Protein AF-A0A0K0DM75-F1 (afdb_monomer_lite)

Foldseek 3Di:
DPDPVVVVVVVVVVVVVVVVVDDDDDDDDDDDPPPPDDDPPCPPVPPPPDPPPDDDPPVVVVVVVVPPCDDPDDPCNPVPVVVVVVVVVVVVVVVVVVVVVVVVVVVVVVVVVVVVVVVVVVVVVVVVVVVVVVVVVVVVVVVVVVVVVVVVVVPD

Organism: Angiostrongylus cantonensis (NCBI:txid6313)

Sequence (156 aa):
LNGKRHRDSSERLKQQLVSSVKRTNNKAEIDVPSSNGPLPSDFFDEDIQTPWQKSKVEENALIRERKGIIDGVPQGFFDDKRRDGMVRETIENEAHMNEEYDRLMRELNEKHIEEEAKVFAAVQANADEQMERWMLLNAMEKLKESKLQEVCFLLP

Secondary structure (DSSP, 8-state):
---HHHHHHHHHHHHHHHHTTSS-------------PPPPGGGG-TT---GGG---SSHHHHHHHSTT--TTSPTTTT--HHHHHHHHHHHHHHHHHHHHHHHHHHHHHHHHHHHHHHHHHHHHHHHHHHHHHHHHHHHHHHHHHHHHHHHHHH--

pLDDT: mean 75.3, std 16.64, range [37.75, 97.31]

Structure (mmCIF, N/CA/C/O backbone):
data_AF-A0A0K0DM75-F1
#
_entry.id   AF-A0A0K0DM75-F1
#
loop_
_atom_site.group_PDB
_atom_site.id
_atom_site.type_symbol
_atom_site.label_atom_id
_atom_site.label_alt_id
_atom_site.label_comp_id
_atom_site.label_asym_id
_atom_site.label_entity_id
_atom_site.label_seq_id
_atom_site.pdbx_PDB_ins_code
_atom_site.Cartn_x
_atom_site.Cartn_y
_atom_site.Cartn_z
_atom_site.occupancy
_atom_site.B_iso_or_equiv
_atom_site.auth_seq_id
_atom_site.auth_comp_id
_atom_site.auth_asym_id
_atom_site.auth_atom_id
_atom_site.pdbx_PDB_model_num
ATOM 1 N N . LEU A 1 1 ? 4.874 -4.769 29.890 1.00 58.28 1 LEU A N 1
ATOM 2 C CA . LEU A 1 1 ? 4.419 -6.100 30.370 1.00 58.28 1 LEU A CA 1
ATOM 3 C C . LEU A 1 1 ? 5.604 -7.045 30.675 1.00 58.28 1 LEU A C 1
ATOM 5 O O . LEU A 1 1 ? 5.618 -8.180 30.228 1.00 58.28 1 LEU A O 1
ATOM 9 N N . ASN A 1 2 ? 6.586 -6.617 31.485 1.00 55.34 2 ASN A N 1
ATOM 10 C CA . ASN A 1 2 ? 7.778 -7.422 31.845 1.00 55.34 2 ASN A CA 1
ATOM 11 C C . ASN A 1 2 ? 7.752 -7.874 33.316 1.00 55.34 2 ASN A C 1
ATOM 13 O O . ASN A 1 2 ? 8.742 -7.798 34.039 1.00 55.34 2 ASN A O 1
ATOM 17 N N . GLY A 1 3 ? 6.586 -8.312 33.789 1.00 71.69 3 GLY A N 1
ATOM 18 C CA . GLY A 1 3 ? 6.440 -8.833 35.146 1.00 71.69 3 GLY A CA 1
ATOM 19 C C . GLY A 1 3 ? 6.837 -10.305 35.214 1.00 71.69 3 GLY A C 1
ATOM 20 O O . GLY A 1 3 ? 6.369 -11.102 34.404 1.00 71.69 3 GLY A O 1
ATOM 21 N N . LYS A 1 4 ? 7.628 -10.692 36.222 1.00 80.25 4 LYS A N 1
ATOM 22 C CA . LYS A 1 4 ? 8.021 -12.093 36.475 1.00 80.25 4 LYS A CA 1
ATOM 23 C C . LYS A 1 4 ? 6.817 -13.053 36.476 1.00 80.25 4 LYS A C 1
ATOM 25 O O . LYS A 1 4 ? 6.846 -14.071 35.800 1.00 80.25 4 LYS A O 1
ATOM 30 N N . ARG A 1 5 ? 5.693 -12.626 37.071 1.00 83.56 5 ARG A N 1
ATOM 31 C CA . ARG A 1 5 ? 4.411 -13.363 37.066 1.00 83.56 5 ARG A CA 1
ATOM 32 C C . ARG A 1 5 ? 3.854 -13.646 35.663 1.00 83.56 5 ARG A C 1
ATOM 34 O O . ARG A 1 5 ? 3.288 -14.707 35.435 1.00 83.56 5 ARG A O 1
ATOM 41 N N . HIS A 1 6 ? 3.997 -12.703 34.731 1.00 83.31 6 HIS A N 1
ATOM 42 C CA . HIS A 1 6 ? 3.499 -12.853 33.359 1.00 83.31 6 HIS A CA 1
ATOM 43 C C . HIS A 1 6 ? 4.342 -13.863 32.569 1.00 83.31 6 HIS A C 1
ATOM 45 O O . HIS A 1 6 ? 3.804 -14.673 31.811 1.00 83.31 6 HIS A O 1
ATOM 51 N N . ARG A 1 7 ? 5.663 -13.850 32.794 1.00 86.62 7 ARG A N 1
ATOM 52 C CA . ARG A 1 7 ? 6.598 -14.818 32.212 1.00 86.62 7 ARG A CA 1
ATOM 53 C C . ARG A 1 7 ? 6.288 -16.238 32.690 1.00 86.62 7 ARG A C 1
ATOM 55 O O . ARG A 1 7 ? 6.086 -17.119 31.860 1.00 86.62 7 ARG A O 1
ATOM 62 N N . ASP A 1 8 ? 6.123 -16.409 34.000 1.00 85.38 8 ASP A N 1
ATOM 63 C CA . ASP A 1 8 ? 5.831 -17.710 34.614 1.00 85.38 8 ASP A CA 1
ATOM 64 C C . ASP A 1 8 ? 4.464 -18.268 34.162 1.00 85.38 8 ASP A C 1
ATOM 66 O O . ASP A 1 8 ? 4.324 -19.466 33.908 1.00 85.38 8 ASP A O 1
ATOM 70 N N . SER A 1 9 ? 3.451 -17.404 34.006 1.00 87.19 9 SER A N 1
ATOM 71 C CA . SER A 1 9 ? 2.127 -17.791 33.489 1.00 87.19 9 SER A CA 1
ATOM 72 C C . SER A 1 9 ? 2.193 -18.269 32.032 1.00 87.19 9 SER A C 1
ATOM 74 O O . SER A 1 9 ? 1.638 -19.311 31.678 1.00 87.19 9 SER A O 1
ATOM 76 N N . SER A 1 10 ? 2.944 -17.547 31.194 1.00 84.31 10 SER A N 1
ATOM 77 C CA . SER A 1 10 ? 3.117 -17.886 29.777 1.00 84.31 10 SER A CA 1
ATOM 78 C C . SER A 1 10 ? 3.872 -19.204 29.583 1.00 84.31 10 SER A C 1
ATOM 80 O O . SER A 1 10 ? 3.550 -19.980 28.684 1.00 84.31 10 SER A O 1
ATOM 82 N N . GLU A 1 11 ? 4.866 -19.489 30.426 1.00 87.12 11 GLU A N 1
ATOM 83 C CA . GLU A 1 11 ? 5.614 -20.751 30.381 1.00 87.12 11 GLU A CA 1
ATOM 84 C C . GLU A 1 11 ? 4.770 -21.946 30.845 1.00 87.12 11 GLU A C 1
ATOM 86 O O . GLU A 1 11 ? 4.804 -22.998 30.203 1.00 87.12 11 GLU A O 1
ATOM 91 N N . ARG A 1 12 ? 3.940 -21.780 31.885 1.00 86.88 12 ARG A N 1
ATOM 92 C CA . ARG A 1 12 ? 2.992 -22.820 32.327 1.00 86.88 12 ARG A CA 1
ATOM 93 C C . ARG A 1 12 ? 1.974 -23.181 31.248 1.00 86.88 12 ARG A C 1
ATOM 95 O O . ARG A 1 12 ? 1.715 -24.364 31.035 1.00 86.88 12 ARG A O 1
ATOM 102 N N . LEU A 1 13 ? 1.441 -22.184 30.541 1.00 84.25 13 LEU A N 1
ATOM 103 C CA . LEU A 1 13 ? 0.489 -22.412 29.452 1.00 84.25 13 LEU A CA 1
ATOM 104 C C . LEU A 1 13 ? 1.130 -23.206 28.305 1.00 84.25 13 LEU A C 1
ATOM 106 O O . LEU A 1 13 ? 0.556 -24.179 27.816 1.00 84.25 13 LEU A O 1
ATOM 110 N N . LYS A 1 14 ? 2.365 -22.855 27.925 1.00 86.44 14 LYS A N 1
ATOM 111 C CA . LYS A 1 14 ? 3.126 -23.603 26.913 1.00 86.44 14 LYS A CA 1
ATOM 112 C C . LYS A 1 14 ? 3.366 -25.054 27.338 1.00 86.44 14 LYS A C 1
ATOM 114 O O . LYS A 1 14 ? 3.200 -25.959 26.526 1.00 86.44 14 LYS A O 1
ATOM 119 N N . GLN A 1 15 ? 3.696 -25.298 28.607 1.00 83.69 15 GLN A N 1
ATOM 120 C CA . GLN A 1 15 ? 3.890 -26.657 29.121 1.00 83.69 15 GLN A CA 1
ATOM 121 C C . GLN A 1 15 ? 2.591 -27.483 29.127 1.00 83.69 15 GLN A C 1
ATOM 123 O O . GLN A 1 15 ? 2.633 -28.672 28.803 1.00 83.69 15 GLN A O 1
ATOM 128 N N . GLN A 1 16 ? 1.433 -26.882 29.426 1.00 78.38 16 GLN A N 1
ATOM 129 C CA . GLN A 1 16 ? 0.130 -27.564 29.346 1.00 78.38 16 GLN A CA 1
ATOM 130 C C . GLN A 1 16 ? -0.245 -27.966 27.915 1.00 78.38 16 GLN A C 1
ATOM 132 O O . GLN A 1 16 ? -0.748 -29.069 27.693 1.00 78.38 16 GLN A O 1
ATOM 137 N N . LEU A 1 17 ? 0.042 -27.109 26.935 1.00 73.38 17 LEU A N 1
ATOM 138 C CA . LEU A 1 17 ? -0.235 -27.401 25.528 1.00 73.38 17 LEU A CA 1
ATOM 139 C C . LEU A 1 17 ? 0.666 -28.520 24.993 1.00 73.38 17 LEU A C 1
ATOM 141 O O . LEU A 1 17 ? 0.189 -29.424 24.313 1.00 73.38 17 LEU A O 1
ATOM 145 N N . VAL A 1 18 ? 1.948 -28.523 25.369 1.00 68.12 18 VAL A N 1
ATOM 146 C CA . VAL A 1 18 ? 2.895 -29.580 24.972 1.00 68.12 18 VAL A CA 1
ATOM 147 C C . VAL A 1 18 ? 2.571 -30.922 25.646 1.00 68.12 18 VAL A C 1
ATOM 149 O O . VAL A 1 18 ? 2.748 -31.977 25.038 1.00 68.12 18 VAL A O 1
ATOM 152 N N . SER A 1 19 ? 2.051 -30.909 26.877 1.00 60.38 19 SER A N 1
ATOM 153 C CA . SER A 1 19 ? 1.680 -32.133 27.608 1.00 60.38 19 SER A CA 1
ATOM 154 C C . SER A 1 19 ? 0.299 -32.699 27.244 1.00 60.38 19 SER A C 1
ATOM 156 O O . SER A 1 19 ? 0.067 -33.888 27.465 1.00 60.38 19 SER A O 1
ATOM 158 N N . SER A 1 20 ? -0.586 -31.910 26.622 1.00 56.91 20 SER A N 1
ATOM 159 C CA . SER A 1 20 ? -1.925 -32.363 26.195 1.00 56.91 20 SER A CA 1
ATOM 160 C C . SER A 1 20 ? -1.934 -33.134 24.866 1.00 56.91 20 SER A C 1
ATOM 162 O O . SER A 1 20 ? -2.925 -33.779 24.541 1.00 56.91 20 SER A O 1
ATOM 164 N N . VAL A 1 21 ? -0.828 -33.145 24.110 1.00 55.22 21 VAL A N 1
ATOM 165 C CA . VAL A 1 21 ? -0.740 -33.839 22.804 1.00 55.22 21 VAL A CA 1
ATOM 166 C C . VAL A 1 21 ? -0.476 -35.351 22.938 1.00 55.22 21 VAL A C 1
ATOM 168 O O . VAL A 1 21 ? -0.569 -36.097 21.966 1.00 55.22 21 VAL A O 1
ATOM 171 N N . LYS A 1 22 ? -0.203 -35.863 24.145 1.00 52.25 22 LYS A N 1
ATOM 172 C CA . LYS A 1 22 ? -0.022 -37.305 24.382 1.00 52.25 22 LYS A CA 1
ATOM 173 C C . LYS A 1 22 ? -0.856 -37.791 25.561 1.00 52.25 22 LYS A C 1
ATOM 175 O O . LYS A 1 22 ? -0.326 -37.951 26.657 1.00 52.25 22 LYS A O 1
ATOM 180 N N . ARG A 1 23 ? -2.140 -38.081 25.318 1.00 42.41 23 ARG A N 1
ATOM 181 C CA . ARG A 1 23 ? -2.863 -39.205 25.946 1.00 42.41 23 ARG A CA 1
ATOM 182 C C . ARG A 1 23 ? -4.215 -39.490 25.264 1.00 42.41 23 ARG A C 1
ATOM 184 O O . ARG A 1 23 ? -5.179 -38.757 25.417 1.00 42.41 23 ARG A O 1
ATOM 191 N N . THR A 1 24 ? -4.209 -40.619 24.550 1.00 37.75 24 THR A N 1
ATOM 192 C CA . THR A 1 24 ? -5.240 -41.675 24.523 1.00 37.75 24 THR A CA 1
ATOM 193 C C . THR A 1 24 ? -6.607 -41.382 23.908 1.00 37.75 24 THR A C 1
ATOM 195 O O . THR A 1 24 ? -7.577 -41.065 24.584 1.00 37.75 24 THR A O 1
ATOM 198 N N . ASN A 1 25 ? -6.676 -41.713 22.619 1.00 46.72 25 ASN A N 1
ATOM 199 C CA . ASN A 1 25 ? -7.740 -42.516 22.023 1.00 46.72 25 ASN A CA 1
ATOM 200 C C . ASN A 1 25 ? -8.051 -43.723 22.945 1.00 46.72 25 ASN A C 1
ATOM 202 O O . ASN A 1 25 ? -7.165 -44.560 23.107 1.00 46.72 25 ASN A O 1
ATOM 206 N N . ASN A 1 26 ? -9.209 -43.747 23.625 1.00 40.12 26 ASN A N 1
ATOM 207 C CA . ASN A 1 26 ? -9.966 -44.939 24.060 1.00 40.12 26 ASN A CA 1
ATOM 208 C C . ASN A 1 26 ? -11.228 -44.553 24.869 1.00 40.12 26 ASN A C 1
ATOM 210 O O . ASN A 1 26 ? -11.156 -43.941 25.928 1.00 40.12 26 ASN A O 1
ATOM 214 N N . LYS A 1 27 ? -12.368 -44.972 24.311 1.00 48.19 27 LYS A N 1
ATOM 215 C CA . LYS A 1 27 ? -13.735 -45.150 24.833 1.00 48.19 27 LYS A CA 1
ATOM 216 C C . LYS A 1 27 ? -13.905 -45.127 26.372 1.00 48.19 27 LYS A C 1
ATOM 218 O O . LYS A 1 27 ? -13.487 -46.063 27.047 1.00 48.19 27 LYS A O 1
ATOM 223 N N . ALA A 1 28 ? -14.628 -44.130 26.885 1.00 40.19 28 ALA A N 1
ATOM 224 C CA . ALA A 1 28 ? -15.379 -44.190 28.143 1.00 40.19 28 ALA A CA 1
ATOM 225 C C . ALA A 1 28 ? -16.603 -43.262 28.042 1.00 40.19 28 ALA A C 1
ATOM 227 O O . ALA A 1 28 ? -16.501 -42.149 27.529 1.00 40.19 28 ALA A O 1
ATOM 228 N N . GLU A 1 29 ? -17.751 -43.790 28.454 1.00 48.53 29 GLU A N 1
ATOM 229 C CA . GLU A 1 29 ? -19.094 -43.220 28.369 1.00 48.53 29 GLU A CA 1
ATOM 230 C C . GLU A 1 29 ? -19.199 -41.829 29.010 1.00 48.53 29 GLU A C 1
ATOM 232 O O . GLU A 1 29 ? -18.770 -41.611 30.142 1.00 48.53 29 GLU A O 1
ATOM 237 N N . ILE A 1 30 ? -19.824 -40.902 28.284 1.00 45.22 30 ILE A N 1
ATOM 238 C CA . ILE A 1 30 ? -20.454 -39.712 28.851 1.00 45.22 30 ILE A CA 1
ATOM 239 C C . ILE A 1 30 ? -21.933 -39.857 28.509 1.00 45.22 30 ILE A C 1
ATOM 241 O O . ILE A 1 30 ? -22.309 -39.767 27.340 1.00 45.22 30 ILE A O 1
ATOM 245 N N . ASP A 1 31 ? -22.740 -40.137 29.529 1.00 44.94 31 ASP A N 1
ATOM 246 C CA . ASP A 1 31 ? -24.196 -40.065 29.472 1.00 44.94 31 ASP A CA 1
ATOM 247 C C . ASP A 1 31 ? -24.600 -38.645 29.057 1.00 44.94 31 ASP A C 1
ATOM 249 O O . ASP A 1 31 ? -24.492 -37.685 29.824 1.00 44.94 31 ASP A O 1
ATOM 253 N N . VAL A 1 32 ? -25.042 -38.507 27.811 1.00 46.25 32 VAL A N 1
ATOM 254 C CA . VAL A 1 32 ? -25.736 -37.317 27.322 1.00 46.25 32 VAL A CA 1
ATOM 255 C C . VAL A 1 32 ? -27.223 -37.651 27.400 1.00 46.25 32 VAL A C 1
ATOM 257 O O . VAL A 1 32 ? -27.638 -38.600 26.729 1.00 46.25 32 VAL A O 1
ATOM 260 N N . PRO A 1 33 ? -28.063 -36.917 28.154 1.00 45.94 33 PRO A N 1
ATOM 261 C CA . PRO A 1 33 ? -29.499 -37.070 28.006 1.00 45.94 33 PRO A CA 1
ATOM 262 C C . PRO A 1 33 ? -29.863 -36.541 26.617 1.00 45.94 33 PRO A C 1
ATOM 264 O O . PRO A 1 33 ? -30.009 -35.340 26.393 1.00 45.94 33 PRO A O 1
ATOM 267 N N . SER A 1 34 ? -29.945 -37.452 25.650 1.00 50.31 34 SER A N 1
ATOM 268 C CA . SER A 1 34 ? -30.467 -37.183 24.318 1.00 50.31 34 SER A CA 1
ATOM 269 C C . SER A 1 34 ? -31.962 -36.906 24.453 1.00 50.31 34 SER A C 1
ATOM 271 O O . SER A 1 34 ? -32.796 -37.806 24.407 1.00 50.31 34 SER A O 1
ATOM 273 N N . SER A 1 35 ? -32.305 -35.636 24.662 1.00 56.84 35 SER A N 1
ATOM 274 C CA . SER A 1 35 ? -33.673 -35.131 24.562 1.00 56.84 35 SER A CA 1
ATOM 275 C C . SER A 1 35 ? -34.079 -35.041 23.085 1.00 56.84 35 SER A C 1
ATOM 277 O O . SER A 1 35 ? -34.300 -33.957 22.556 1.00 56.84 35 SER A O 1
ATOM 279 N N . ASN A 1 36 ? -34.177 -36.187 22.411 1.00 51.06 36 ASN A N 1
ATOM 280 C CA . ASN A 1 36 ? -34.778 -36.310 21.079 1.00 51.06 36 ASN A CA 1
ATOM 281 C C . ASN A 1 36 ? -36.286 -36.612 21.194 1.00 51.06 36 ASN A C 1
ATOM 283 O O . ASN A 1 36 ? -36.800 -37.537 20.568 1.00 51.06 36 ASN A O 1
ATOM 287 N N . GLY A 1 37 ? -36.991 -35.858 22.041 1.00 65.50 37 GLY A N 1
ATOM 288 C CA . GLY A 1 37 ? -38.453 -35.863 22.086 1.00 65.50 37 GLY A CA 1
ATOM 289 C C . GLY A 1 37 ? -39.029 -34.908 21.031 1.00 65.50 37 GLY A C 1
ATOM 290 O O . GLY A 1 37 ? -38.393 -33.891 20.748 1.00 65.50 37 GLY A O 1
ATOM 291 N N . PRO A 1 38 ? -40.207 -35.190 20.442 1.00 67.94 38 PRO A N 1
ATOM 292 C CA . PRO A 1 38 ? -40.857 -34.260 19.523 1.00 67.94 38 PRO A CA 1
ATOM 293 C C . PRO A 1 38 ? -41.155 -32.943 20.250 1.00 67.94 38 PRO A C 1
ATOM 295 O O . PRO A 1 38 ? -41.633 -32.962 21.386 1.00 67.94 38 PRO A O 1
ATOM 298 N N . LEU A 1 39 ? -40.877 -31.808 19.602 1.00 68.38 39 LEU A N 1
ATOM 299 C CA . LEU A 1 39 ? -41.274 -30.497 20.117 1.00 68.38 39 LEU A CA 1
ATOM 300 C C . LEU A 1 39 ? -42.812 -30.437 20.246 1.00 68.38 39 LEU A C 1
ATOM 302 O O . LEU A 1 39 ? -43.505 -31.053 19.429 1.00 68.38 39 LEU A O 1
ATOM 306 N N . PRO A 1 40 ? -43.357 -29.723 21.248 1.00 74.25 40 PRO A N 1
ATOM 307 C CA . PRO A 1 40 ? -44.798 -29.516 21.373 1.00 74.25 40 PRO A CA 1
ATOM 308 C C . PRO A 1 40 ? -45.365 -28.934 20.073 1.00 74.25 40 PRO A C 1
ATOM 310 O O . PRO A 1 40 ? -44.725 -28.083 19.456 1.00 74.25 40 PRO A O 1
ATOM 313 N N . SER A 1 41 ? -46.561 -29.361 19.661 1.00 70.44 41 SER A N 1
ATOM 314 C CA . SER A 1 41 ? -47.203 -28.884 18.422 1.00 70.44 41 SER A CA 1
ATOM 315 C C . SER A 1 41 ? -47.435 -27.367 18.390 1.00 70.44 41 SER A C 1
ATOM 317 O O . SER A 1 41 ? -47.526 -26.801 17.313 1.00 70.44 41 SER A O 1
ATOM 319 N N . ASP A 1 42 ? -47.464 -26.743 19.567 1.00 66.12 42 ASP A N 1
ATOM 320 C CA . ASP A 1 42 ? -47.703 -25.316 19.836 1.00 66.12 42 ASP A CA 1
ATOM 321 C C . ASP A 1 42 ? -46.407 -24.467 19.755 1.00 66.12 42 ASP A C 1
ATOM 323 O O . ASP A 1 42 ? -46.379 -23.272 20.017 1.00 66.12 42 ASP A O 1
ATOM 327 N N . PHE A 1 43 ? -45.263 -25.074 19.414 1.00 69.38 43 PHE A N 1
ATOM 328 C CA . PHE A 1 43 ? -43.978 -24.358 19.356 1.00 69.38 43 PHE A CA 1
ATOM 329 C C . PHE A 1 43 ? -43.891 -23.350 18.194 1.00 69.38 43 PHE A C 1
ATOM 331 O O . PHE A 1 43 ? -43.093 -22.414 18.249 1.00 69.38 43 PHE A O 1
ATOM 338 N N . PHE A 1 44 ? -44.694 -23.545 17.146 1.00 69.12 44 PHE A N 1
ATOM 339 C CA . PHE A 1 44 ? -44.773 -22.655 15.984 1.00 69.12 44 PHE A CA 1
ATOM 340 C C . PHE A 1 44 ? -46.115 -21.920 15.888 1.00 69.12 44 PHE A C 1
ATOM 342 O O . PHE A 1 44 ? -46.358 -21.269 14.872 1.00 69.12 44 PHE A O 1
ATOM 349 N N . ASP A 1 45 ? -46.972 -22.011 16.909 1.00 62.22 45 ASP A N 1
ATOM 350 C CA . ASP A 1 45 ? -48.242 -21.295 16.894 1.00 62.22 45 ASP A CA 1
ATOM 351 C C . ASP A 1 45 ? -47.966 -19.786 17.021 1.00 62.22 45 ASP A C 1
ATOM 353 O O . ASP A 1 45 ? -47.349 -19.281 17.964 1.00 62.22 45 ASP A O 1
ATOM 357 N N . GLU A 1 46 ? -48.389 -19.066 15.983 1.00 57.22 46 GLU A N 1
ATOM 358 C CA . GLU A 1 46 ? -48.083 -17.666 15.664 1.00 57.22 46 GLU A CA 1
ATOM 359 C C . GLU A 1 46 ? -48.760 -16.649 16.613 1.00 57.22 46 GLU A C 1
ATOM 361 O O . GLU A 1 46 ? -48.688 -15.441 16.401 1.00 57.22 46 GLU A O 1
ATOM 366 N N . ASP A 1 47 ? -49.367 -17.122 17.707 1.00 56.41 47 ASP A N 1
ATOM 367 C CA . ASP A 1 47 ? -50.074 -16.303 18.700 1.00 56.41 47 ASP A CA 1
ATOM 368 C C . ASP A 1 47 ? -49.234 -15.978 19.951 1.00 56.41 47 ASP A C 1
ATOM 370 O O . ASP A 1 47 ? -49.699 -15.271 20.854 1.00 56.41 47 ASP A O 1
ATOM 374 N N . ILE A 1 48 ? -47.966 -16.409 20.019 1.00 58.09 48 ILE A N 1
ATOM 375 C CA . ILE A 1 48 ? -47.041 -15.983 21.084 1.00 58.09 48 ILE A CA 1
ATOM 376 C C . ILE A 1 48 ? -46.544 -14.566 20.775 1.00 58.09 48 ILE A C 1
ATOM 378 O O . ILE A 1 48 ? -45.413 -14.329 20.345 1.00 58.09 48 ILE A O 1
ATOM 382 N N . GLN A 1 49 ? -47.422 -13.593 21.019 1.00 57.91 49 GLN A N 1
ATOM 383 C CA . GLN A 1 49 ? -47.100 -12.176 21.016 1.00 57.91 49 GLN A CA 1
ATOM 384 C C . GLN A 1 49 ? -45.951 -11.936 21.999 1.00 57.91 49 GLN A C 1
ATOM 386 O O . GLN A 1 49 ? -46.113 -11.982 23.223 1.00 57.91 49 GLN A O 1
ATOM 391 N N . THR A 1 50 ? -44.759 -11.703 21.457 1.00 52.38 50 THR A N 1
ATOM 392 C CA . THR A 1 50 ? -43.583 -11.502 22.293 1.00 52.38 50 THR A CA 1
ATOM 393 C C . THR A 1 50 ? -43.757 -10.250 23.169 1.00 52.38 50 THR A C 1
ATOM 395 O O . THR A 1 50 ? -44.244 -9.221 22.687 1.00 52.38 50 THR A O 1
ATOM 398 N N . PRO A 1 51 ? -43.372 -10.286 24.462 1.00 55.06 51 PRO A N 1
ATOM 399 C CA . PRO A 1 51 ? -43.672 -9.215 25.422 1.00 55.06 51 PRO A CA 1
ATOM 400 C C . PRO A 1 51 ? -43.199 -7.808 25.020 1.00 55.06 51 PRO A C 1
ATOM 402 O O . PRO A 1 51 ? -43.717 -6.814 25.530 1.00 55.06 51 PRO A O 1
ATOM 405 N N . TRP A 1 52 ? -42.228 -7.708 24.110 1.00 58.28 52 TRP A N 1
ATOM 406 C CA . TRP A 1 52 ? -41.646 -6.458 23.618 1.00 58.28 52 TRP A CA 1
ATOM 407 C C . TRP A 1 52 ? -42.403 -5.816 22.443 1.00 58.28 52 TRP A C 1
ATOM 409 O O . TRP A 1 52 ? -42.086 -4.689 22.073 1.00 58.28 52 TRP A O 1
ATOM 419 N N . GLN A 1 53 ? -43.420 -6.471 21.873 1.00 56.12 53 GLN A N 1
ATOM 420 C CA . GLN A 1 53 ? -44.184 -5.944 20.728 1.00 56.12 53 GLN A CA 1
ATOM 421 C C . GLN A 1 53 ? -45.364 -5.029 21.113 1.00 56.12 53 GLN A C 1
ATOM 423 O O . GLN A 1 53 ? -46.141 -4.622 20.247 1.00 56.12 53 GLN A O 1
ATOM 428 N N . LYS A 1 54 ? -45.524 -4.653 22.391 1.00 54.59 54 LYS A N 1
ATOM 429 C CA . LYS A 1 54 ? -46.569 -3.696 22.794 1.00 54.59 54 LYS A CA 1
ATOM 430 C C . LYS A 1 54 ? -46.193 -2.277 22.353 1.00 54.59 54 LYS A C 1
ATOM 432 O O . LYS A 1 54 ? -45.277 -1.671 22.901 1.00 54.59 54 LYS A O 1
ATOM 437 N N . SER A 1 55 ? -46.947 -1.756 21.383 1.00 55.62 55 SER A N 1
ATOM 438 C CA . SER A 1 55 ? -47.005 -0.341 20.992 1.00 55.62 55 SER A CA 1
ATOM 439 C C . SER A 1 55 ? -46.975 0.582 22.218 1.00 55.62 55 SER A C 1
ATOM 441 O O . SER A 1 55 ? -47.935 0.622 22.986 1.00 55.62 55 SER A O 1
ATOM 443 N N . LYS A 1 56 ? -45.866 1.305 22.422 1.00 53.84 56 LYS A N 1
ATOM 444 C CA . LYS A 1 56 ? -45.724 2.349 23.451 1.00 53.84 56 LYS A CA 1
ATOM 445 C C . LYS A 1 56 ? -44.816 3.472 22.955 1.00 53.84 56 LYS A C 1
ATOM 447 O O . LYS A 1 56 ? -43.672 3.619 23.382 1.00 53.84 56 LYS A O 1
ATOM 452 N N . VAL A 1 57 ? -45.333 4.281 22.038 1.00 54.84 57 VAL A N 1
ATOM 453 C CA . VAL A 1 57 ? -44.688 5.553 21.671 1.00 54.84 57 VAL A CA 1
ATOM 454 C C . VAL A 1 57 ? -45.007 6.640 22.712 1.00 54.84 57 VAL A C 1
ATOM 456 O O . VAL A 1 57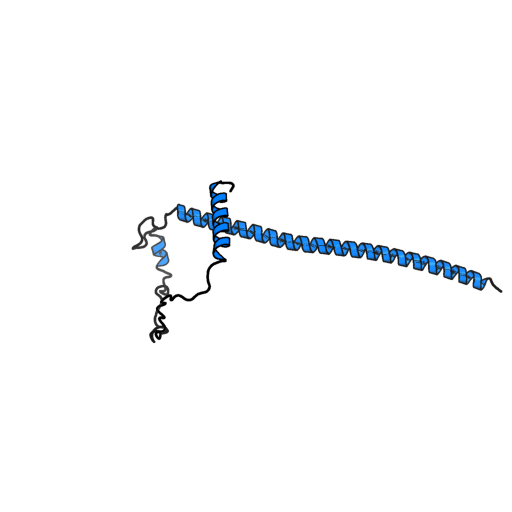 ? -44.154 7.474 22.995 1.00 54.84 57 VAL A O 1
ATOM 459 N N . GLU A 1 58 ? -46.163 6.576 23.384 1.00 52.28 58 GLU A N 1
ATOM 460 C CA . GLU A 1 58 ? -46.579 7.596 24.366 1.00 52.28 58 GLU A CA 1
ATOM 461 C C . GLU A 1 58 ? -46.048 7.359 25.794 1.00 52.28 58 GLU A C 1
ATOM 463 O O . GLU A 1 58 ? -45.716 8.309 26.501 1.00 52.28 58 GLU A O 1
ATOM 468 N N . GLU A 1 59 ? -45.866 6.109 26.229 1.00 53.88 59 GLU A N 1
ATOM 469 C CA . GLU A 1 59 ? -45.422 5.826 27.608 1.00 53.88 59 GLU A CA 1
ATOM 470 C C . GLU A 1 59 ? -43.925 6.084 27.839 1.00 53.88 59 GLU A C 1
ATOM 472 O O . GLU A 1 59 ? -43.497 6.417 28.943 1.00 53.88 59 GLU A O 1
ATOM 477 N N . ASN A 1 60 ? -43.118 6.008 26.778 1.00 52.66 60 ASN A N 1
ATOM 478 C CA . ASN A 1 60 ? -41.678 6.259 26.841 1.00 52.66 60 ASN A CA 1
ATOM 479 C C . ASN A 1 60 ? -41.319 7.733 27.116 1.00 52.66 60 ASN A C 1
ATOM 481 O O . ASN A 1 60 ? -40.178 8.026 27.486 1.00 52.66 60 ASN A O 1
ATOM 485 N N . ALA A 1 61 ? -42.264 8.664 26.948 1.00 52.62 61 ALA A N 1
ATOM 486 C CA . ALA A 1 61 ? -42.078 10.067 27.315 1.00 52.62 61 ALA A CA 1
ATOM 487 C C . ALA A 1 61 ? -42.223 10.278 28.834 1.00 52.62 61 ALA A C 1
ATOM 489 O O . ALA A 1 61 ? -41.399 10.961 29.438 1.00 52.62 61 ALA A O 1
ATOM 490 N N . LEU A 1 62 ? -43.197 9.616 29.469 1.00 51.31 62 LEU A N 1
ATOM 491 C CA . LEU A 1 62 ? -43.486 9.761 30.902 1.00 51.31 62 LEU A CA 1
ATOM 492 C C . LEU A 1 62 ? -42.449 9.060 31.801 1.00 51.31 62 LEU A C 1
ATOM 494 O O . LEU A 1 62 ? -42.173 9.503 32.915 1.00 51.31 62 LEU A O 1
ATOM 498 N N . ILE A 1 63 ? -41.830 7.982 31.308 1.00 54.03 63 ILE A N 1
ATOM 499 C CA . ILE A 1 63 ? -40.768 7.244 32.018 1.00 54.03 63 ILE A CA 1
ATOM 500 C C . ILE A 1 63 ? -39.468 8.064 32.086 1.00 54.03 63 ILE A C 1
ATOM 502 O O . ILE A 1 63 ? -38.702 7.946 33.040 1.00 54.03 63 ILE A O 1
ATOM 506 N N . ARG A 1 64 ? -39.229 8.947 31.108 1.00 55.00 64 ARG A N 1
ATOM 507 C CA . ARG A 1 64 ? -38.003 9.753 31.021 1.00 55.00 64 ARG A CA 1
ATOM 508 C C . ARG A 1 64 ? -37.922 10.840 32.106 1.00 55.00 64 ARG A C 1
ATOM 510 O O . ARG A 1 64 ? -36.820 11.229 32.487 1.00 55.00 64 ARG A O 1
ATOM 517 N N . GLU A 1 65 ? -39.063 11.293 32.635 1.00 56.75 65 GLU A N 1
ATOM 518 C CA . GLU A 1 65 ? -39.128 12.294 33.713 1.00 56.75 65 GLU A CA 1
ATOM 519 C C . GLU A 1 65 ? -38.917 11.697 35.118 1.00 56.75 65 GLU A C 1
ATOM 521 O O . GLU A 1 65 ? -38.418 12.381 36.015 1.00 56.75 65 GLU A O 1
ATOM 526 N N . ARG A 1 66 ? -39.194 10.399 35.320 1.00 59.38 66 ARG A N 1
ATOM 527 C CA . ARG A 1 66 ? -38.841 9.677 36.556 1.00 59.38 66 ARG A CA 1
ATOM 528 C C . ARG A 1 66 ? -37.418 9.139 36.451 1.00 59.38 66 ARG A C 1
ATOM 530 O O . ARG A 1 66 ? -37.198 7.985 36.099 1.00 59.38 66 ARG A O 1
ATOM 537 N N . LYS A 1 67 ? -36.437 9.988 36.760 1.00 62.19 67 LYS A N 1
ATOM 538 C CA . LYS A 1 67 ? -35.008 9.634 36.787 1.00 62.19 67 LYS A CA 1
ATOM 539 C C . LYS A 1 67 ? -34.759 8.290 37.500 1.00 62.19 67 LYS A C 1
ATOM 541 O O . LYS A 1 67 ? -34.806 8.220 38.723 1.00 62.19 67 LYS A O 1
ATOM 546 N N . GLY A 1 68 ? -34.459 7.246 36.726 1.00 61.12 68 GLY A N 1
ATOM 547 C CA . GLY A 1 68 ? -33.775 6.029 37.182 1.00 61.12 68 GLY A CA 1
ATOM 548 C C . GLY A 1 68 ? -34.577 5.022 38.011 1.00 61.12 68 GLY A C 1
ATOM 549 O O . GLY A 1 68 ? -33.984 4.059 38.486 1.00 61.12 68 GLY A O 1
ATOM 550 N N . ILE A 1 69 ? -35.888 5.201 38.192 1.00 62.53 69 ILE A N 1
ATOM 551 C CA . ILE A 1 69 ? -36.714 4.278 38.988 1.00 62.53 69 ILE A CA 1
ATOM 552 C C . ILE A 1 69 ? -37.511 3.397 38.026 1.00 62.53 69 ILE A C 1
ATOM 554 O O . ILE A 1 69 ? -38.646 3.698 37.660 1.00 62.53 69 ILE A O 1
ATOM 558 N N . ILE A 1 70 ? -36.862 2.328 37.565 1.00 71.06 70 ILE A N 1
ATOM 559 C CA . ILE A 1 70 ? -37.541 1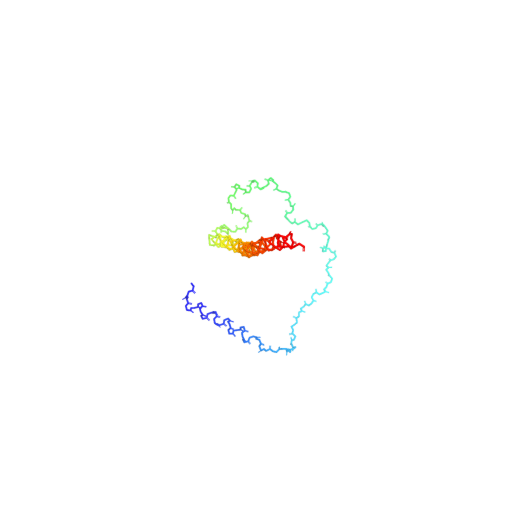.198 36.929 1.00 71.06 70 ILE A CA 1
ATOM 560 C C . ILE A 1 70 ? -38.051 0.321 38.072 1.00 71.06 70 ILE A C 1
ATOM 562 O O . ILE A 1 70 ? -37.261 -0.129 38.903 1.00 71.06 70 ILE A O 1
ATOM 566 N N . ASP A 1 71 ? -39.366 0.124 38.143 1.00 69.31 71 ASP A N 1
ATOM 567 C CA . ASP A 1 71 ? -39.992 -0.646 39.218 1.00 69.31 71 ASP A CA 1
ATOM 568 C C . ASP A 1 71 ? -39.431 -2.082 39.242 1.00 69.31 71 ASP A C 1
ATOM 570 O O . ASP A 1 71 ? -39.338 -2.740 38.204 1.00 69.31 71 ASP A O 1
ATOM 574 N N . GLY A 1 72 ? -38.976 -2.536 40.412 1.00 71.56 72 GLY A N 1
ATOM 575 C CA . GLY A 1 72 ? -38.290 -3.824 40.591 1.00 71.56 72 GLY A CA 1
ATOM 576 C C . GLY A 1 72 ? -36.763 -3.832 40.393 1.00 71.56 72 GLY A C 1
ATOM 577 O O . GLY A 1 72 ? -36.138 -4.848 40.699 1.00 71.56 72 GLY A O 1
ATOM 578 N N . VAL A 1 73 ? -36.132 -2.735 39.951 1.00 76.19 73 VAL A N 1
ATOM 579 C CA . VAL A 1 73 ? -34.661 -2.635 39.851 1.00 76.19 73 VAL A CA 1
ATOM 580 C C . VAL A 1 73 ? -34.103 -1.814 41.023 1.00 76.19 73 VAL A C 1
ATOM 582 O O . VAL A 1 73 ? -34.503 -0.662 41.196 1.00 76.19 73 VAL A O 1
ATOM 585 N N . PRO A 1 74 ? -33.170 -2.358 41.834 1.00 80.50 74 PRO A N 1
ATOM 586 C CA . PRO A 1 74 ? -32.566 -1.622 42.940 1.00 80.50 74 PRO A CA 1
ATOM 587 C C . PRO A 1 74 ? -31.937 -0.298 42.498 1.00 80.50 74 PRO A C 1
ATOM 589 O O . PRO A 1 74 ? -31.248 -0.217 41.478 1.00 80.50 74 PRO A O 1
ATOM 592 N N . GLN A 1 75 ? -32.138 0.743 43.304 1.00 74.12 75 GLN A N 1
ATOM 593 C CA . GLN A 1 75 ? -31.523 2.045 43.077 1.00 74.12 75 GLN A CA 1
ATOM 594 C C . GLN A 1 75 ? -29.992 1.902 43.028 1.00 74.12 75 GLN A C 1
ATOM 596 O O . GLN A 1 75 ? -29.393 1.289 43.908 1.00 74.12 75 GLN A O 1
ATOM 601 N N . GLY A 1 76 ? -29.362 2.447 41.985 1.00 72.12 76 GLY A N 1
ATOM 602 C CA . GLY A 1 76 ? -27.917 2.333 41.769 1.00 72.12 76 GLY A CA 1
ATOM 603 C C . GLY A 1 76 ? -27.461 1.101 40.977 1.00 72.12 76 GLY A C 1
ATOM 604 O O . GLY A 1 76 ? -26.269 0.971 40.716 1.00 72.12 76 GLY A O 1
ATOM 605 N N . PHE A 1 77 ? -28.373 0.225 40.533 1.00 75.94 77 PHE A N 1
ATOM 606 C CA . PHE A 1 77 ? -28.041 -0.948 39.703 1.00 75.94 77 PHE A CA 1
ATOM 607 C C . PHE A 1 77 ? -27.306 -0.585 38.399 1.00 75.94 77 PHE A C 1
ATOM 609 O O . PHE A 1 77 ? -26.433 -1.322 37.948 1.00 75.94 77 PHE A O 1
ATOM 616 N N . PHE A 1 78 ? -27.630 0.572 37.814 1.00 73.19 78 PHE A N 1
ATOM 617 C CA . PHE A 1 78 ? -26.993 1.086 36.597 1.00 73.19 78 PHE A CA 1
ATOM 618 C C . PHE A 1 78 ? -25.859 2.089 36.866 1.00 73.19 78 PHE A C 1
ATOM 620 O O . PHE A 1 78 ? -25.221 2.538 35.922 1.00 73.19 78 PHE A O 1
ATOM 627 N N . ASP A 1 79 ? -25.575 2.423 38.129 1.00 77.00 79 ASP A N 1
ATOM 628 C CA . ASP A 1 79 ? -24.582 3.442 38.497 1.00 77.00 79 ASP A CA 1
ATOM 629 C C . ASP A 1 79 ? -23.175 2.866 38.746 1.00 77.00 79 ASP A C 1
ATOM 631 O O . ASP A 1 79 ? -22.306 3.566 39.279 1.00 77.00 79 ASP A O 1
ATOM 635 N N . ASP A 1 80 ? -22.914 1.611 38.356 1.00 80.50 80 ASP A N 1
ATOM 636 C CA . ASP A 1 80 ? -21.590 0.994 38.493 1.00 80.50 80 ASP A CA 1
ATOM 637 C C . ASP A 1 80 ? -20.570 1.653 37.547 1.00 80.50 80 ASP A C 1
ATOM 639 O O . ASP A 1 80 ? -20.328 1.219 36.416 1.00 80.50 80 ASP A O 1
ATOM 643 N N . LYS A 1 81 ? -19.913 2.700 38.058 1.00 78.56 81 LYS A N 1
ATOM 644 C CA . LYS A 1 81 ? -18.859 3.460 37.370 1.00 78.56 81 LYS A CA 1
ATOM 645 C C . LYS A 1 81 ? -17.690 2.590 36.912 1.00 78.56 81 LYS A C 1
ATOM 647 O O . LYS A 1 81 ? -16.989 2.961 35.972 1.00 78.56 81 LYS A O 1
ATOM 652 N N . ARG A 1 82 ? -17.470 1.435 37.548 1.00 76.81 82 ARG A N 1
ATOM 653 C CA . ARG A 1 82 ? -16.425 0.487 37.147 1.00 76.81 82 ARG A CA 1
ATOM 654 C C . ARG A 1 82 ? -16.811 -0.230 35.856 1.00 76.81 82 ARG A C 1
ATOM 656 O O . ARG A 1 82 ? -15.962 -0.440 34.993 1.00 76.81 82 ARG A O 1
ATOM 663 N N . ARG A 1 83 ? -18.093 -0.569 35.711 1.00 76.88 83 ARG A N 1
ATOM 664 C CA . ARG A 1 83 ? -18.649 -1.164 34.493 1.00 76.88 83 ARG A CA 1
ATOM 665 C C . ARG A 1 83 ? -18.649 -0.161 33.338 1.00 76.88 83 ARG A C 1
ATOM 667 O O . ARG A 1 83 ? -18.239 -0.526 32.242 1.00 76.88 83 ARG A O 1
ATOM 674 N N . ASP A 1 84 ? -19.011 1.094 33.604 1.00 78.81 84 ASP A N 1
ATOM 675 C CA . ASP A 1 84 ? -18.928 2.183 32.616 1.00 78.81 84 ASP A CA 1
ATOM 676 C C . ASP A 1 84 ? -17.489 2.417 32.128 1.00 78.81 84 ASP A C 1
ATOM 678 O O . ASP A 1 84 ? -17.263 2.612 30.934 1.00 78.81 84 ASP A O 1
ATOM 682 N N . GLY A 1 85 ? -16.507 2.368 33.036 1.00 81.56 85 GLY A N 1
ATOM 683 C CA . GLY A 1 85 ? -15.088 2.487 32.689 1.00 81.56 85 GLY A CA 1
ATOM 684 C C . GLY A 1 85 ? -14.603 1.357 31.780 1.00 81.56 85 GLY A C 1
ATOM 685 O O . GLY A 1 85 ? -13.958 1.621 30.773 1.00 81.56 85 GLY A O 1
ATOM 686 N N . MET A 1 86 ? -14.980 0.114 32.084 1.00 79.88 86 MET A N 1
ATOM 687 C CA . MET A 1 86 ? -14.613 -1.061 31.283 1.00 79.88 86 MET A CA 1
ATOM 688 C C . MET A 1 86 ? -15.250 -1.045 29.887 1.00 79.88 86 MET A C 1
ATOM 690 O O . MET A 1 86 ? -14.597 -1.402 28.909 1.00 79.88 86 MET A O 1
ATOM 694 N N . VAL A 1 87 ? -16.510 -0.612 29.770 1.00 83.19 87 VAL A N 1
ATOM 695 C CA . VAL A 1 87 ? -17.172 -0.441 28.465 1.00 83.19 87 VAL A CA 1
ATOM 696 C C . VAL A 1 87 ? -16.444 0.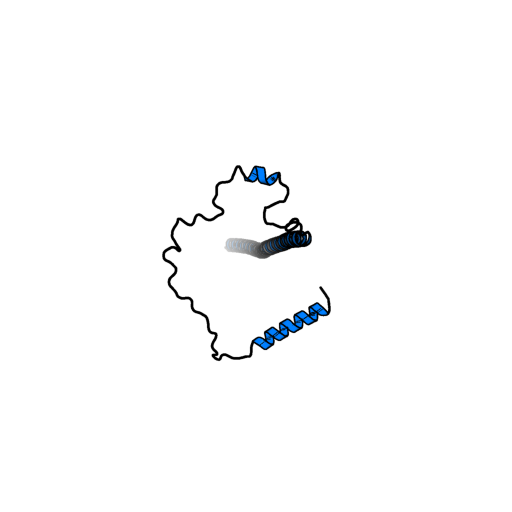614 27.637 1.00 83.19 87 VAL A C 1
ATOM 698 O O . VAL A 1 87 ? -16.154 0.376 26.469 1.00 83.19 87 VAL A O 1
ATOM 701 N N . ARG A 1 88 ? -16.096 1.752 28.249 1.00 84.38 88 ARG A N 1
ATOM 702 C CA . ARG A 1 88 ? -15.351 2.818 27.576 1.00 84.38 88 ARG A CA 1
ATOM 703 C C . ARG A 1 88 ? -13.973 2.351 27.107 1.00 84.38 88 ARG A C 1
ATOM 705 O O . ARG A 1 88 ? -13.653 2.533 25.942 1.00 84.38 88 ARG A O 1
ATOM 712 N N . GLU A 1 89 ? -13.209 1.700 27.980 1.00 83.31 89 GLU A N 1
ATOM 713 C CA . GLU A 1 89 ? -11.890 1.147 27.650 1.00 83.31 89 GLU A CA 1
ATOM 714 C C . GLU A 1 89 ? -11.977 0.122 26.513 1.00 83.31 89 GLU A C 1
ATOM 716 O O . GLU A 1 89 ? -11.147 0.132 25.612 1.00 83.31 89 GLU A O 1
ATOM 721 N N . THR A 1 90 ? -13.005 -0.733 26.512 1.00 85.25 90 THR A N 1
ATOM 722 C CA . THR A 1 90 ? -13.197 -1.729 25.447 1.00 85.25 90 THR A CA 1
ATOM 723 C C . THR A 1 90 ? -13.459 -1.055 24.101 1.00 85.25 90 THR A C 1
ATOM 725 O O . THR A 1 90 ? -12.847 -1.441 23.111 1.00 85.25 90 THR A O 1
ATOM 728 N N . ILE A 1 91 ? -14.308 -0.023 24.074 1.00 86.06 91 ILE A N 1
ATOM 729 C CA . ILE A 1 91 ? -14.611 0.746 22.857 1.00 86.06 91 ILE A CA 1
ATOM 730 C C . ILE A 1 91 ? -13.367 1.487 22.355 1.00 86.06 91 ILE A C 1
ATOM 732 O O . ILE A 1 91 ? -13.061 1.442 21.167 1.00 86.06 91 ILE A O 1
ATOM 736 N N . GLU A 1 92 ? -12.633 2.155 23.248 1.00 88.50 92 GLU A N 1
ATOM 737 C CA . GLU A 1 92 ? -11.403 2.877 22.899 1.00 88.50 92 GLU A CA 1
ATOM 738 C C . GLU A 1 92 ? -10.320 1.922 22.375 1.00 88.50 92 GLU A C 1
ATOM 740 O O . GLU A 1 92 ? -9.661 2.207 21.375 1.00 88.50 92 GLU A O 1
ATOM 745 N N . ASN A 1 93 ? -10.163 0.757 23.006 1.00 90.81 93 ASN A N 1
ATOM 746 C CA . ASN A 1 93 ? -9.187 -0.245 22.597 1.00 90.81 93 ASN A CA 1
ATOM 747 C C . ASN A 1 93 ? -9.569 -0.917 21.268 1.00 90.81 93 ASN A C 1
ATOM 749 O O . ASN A 1 93 ? -8.699 -1.174 20.439 1.00 90.81 93 ASN A O 1
ATOM 753 N N . GLU A 1 94 ? -10.858 -1.174 21.034 1.00 90.25 94 GLU A N 1
ATOM 754 C CA . GLU A 1 94 ? -11.363 -1.666 19.748 1.00 90.25 94 GLU A CA 1
ATOM 755 C C . GLU A 1 94 ? -11.124 -0.648 18.628 1.00 90.25 94 GLU A C 1
ATOM 757 O O . GLU A 1 94 ? -10.588 -1.011 17.581 1.00 90.25 94 GLU A O 1
ATOM 762 N N . ALA A 1 95 ? -11.434 0.630 18.865 1.00 91.12 95 ALA A N 1
ATOM 763 C CA . ALA A 1 95 ? -11.167 1.700 17.908 1.00 91.12 95 ALA A CA 1
ATOM 764 C C . ALA A 1 95 ? -9.673 1.782 17.559 1.00 91.12 95 ALA A C 1
ATOM 766 O O . ALA A 1 95 ? -9.315 1.797 16.385 1.00 91.12 95 ALA A O 1
ATOM 767 N N . HIS A 1 96 ? -8.800 1.732 18.566 1.00 93.56 96 HIS A N 1
ATOM 768 C CA . HIS A 1 96 ? -7.353 1.741 18.362 1.00 93.56 96 HIS A CA 1
ATOM 769 C C . HIS A 1 96 ? -6.852 0.517 17.571 1.00 93.56 96 HIS A C 1
ATOM 771 O O . HIS A 1 96 ? -6.019 0.653 16.678 1.00 93.56 96 HIS A O 1
ATOM 777 N N . MET A 1 97 ? -7.353 -0.690 17.863 1.00 93.88 97 MET A N 1
ATOM 778 C CA . MET A 1 97 ? -6.981 -1.886 17.093 1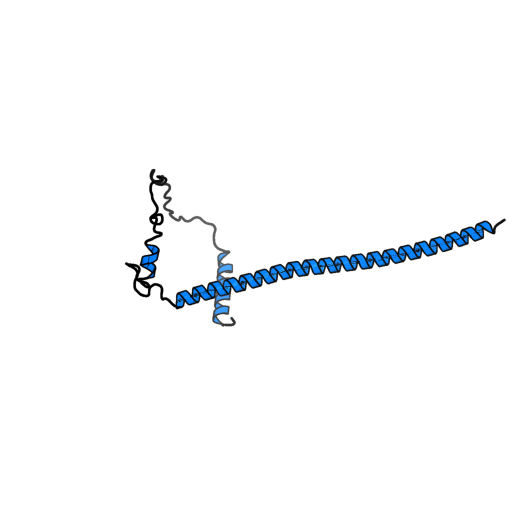.00 93.88 97 MET A CA 1
ATOM 779 C C . MET A 1 97 ? -7.439 -1.803 15.634 1.00 93.88 97 MET A C 1
ATOM 781 O O . MET A 1 97 ? -6.689 -2.198 14.741 1.00 93.88 97 MET A O 1
ATOM 785 N N . ASN A 1 98 ? -8.642 -1.281 15.391 1.00 92.06 98 ASN A N 1
ATOM 786 C CA . ASN A 1 98 ? -9.170 -1.108 14.041 1.00 92.06 98 ASN A CA 1
ATOM 787 C C . ASN A 1 98 ? -8.362 -0.068 13.254 1.00 92.06 98 ASN A C 1
ATOM 789 O O . ASN A 1 98 ? -8.014 -0.311 12.103 1.00 92.06 98 ASN A O 1
ATOM 793 N N . GLU A 1 99 ? -7.976 1.043 13.884 1.00 94.44 99 GLU A N 1
ATOM 794 C CA . GLU A 1 99 ? -7.113 2.049 13.255 1.00 94.44 99 GLU A CA 1
ATOM 795 C C . GLU A 1 99 ? -5.742 1.485 12.856 1.00 94.44 99 GLU A C 1
ATOM 797 O O . GLU A 1 99 ? -5.254 1.750 11.753 1.00 94.44 99 GLU A O 1
ATOM 802 N N . GLU A 1 100 ? -5.115 0.689 13.726 1.00 94.69 100 GLU A N 1
ATOM 803 C CA . GLU A 1 100 ? -3.833 0.045 13.422 1.00 94.69 100 GLU A CA 1
ATOM 804 C C . GLU A 1 100 ? -3.973 -1.015 12.315 1.00 94.69 100 GLU A C 1
ATOM 806 O O . GLU A 1 100 ? -3.094 -1.129 11.457 1.00 94.69 100 GLU A O 1
ATOM 811 N N . TYR A 1 101 ? -5.097 -1.740 12.260 1.00 93.38 101 TYR A N 1
ATOM 812 C CA . TYR A 1 101 ? -5.402 -2.640 11.145 1.00 93.38 101 TYR A CA 1
ATOM 813 C C . TYR A 1 101 ? -5.549 -1.875 9.820 1.00 93.38 101 TYR A C 1
ATOM 815 O O . TYR A 1 101 ? -4.913 -2.231 8.827 1.00 93.38 101 TYR A O 1
ATOM 823 N N . ASP A 1 102 ? -6.307 -0.778 9.808 1.00 94.81 102 ASP A N 1
ATOM 824 C CA . ASP A 1 102 ? -6.491 0.064 8.621 1.00 94.81 102 ASP A CA 1
ATOM 825 C C . ASP A 1 102 ? -5.184 0.714 8.159 1.00 94.81 102 ASP A C 1
ATOM 827 O O . ASP A 1 102 ? -4.973 0.941 6.962 1.00 94.81 102 ASP A O 1
ATOM 831 N N . ARG A 1 103 ? -4.289 1.045 9.094 1.00 95.69 103 ARG A N 1
ATOM 832 C CA . ARG A 1 103 ? -2.938 1.511 8.770 1.00 95.69 103 ARG A CA 1
ATOM 833 C C . ARG A 1 103 ? -2.131 0.405 8.093 1.00 95.69 103 ARG A C 1
ATOM 835 O O . ARG A 1 103 ? -1.561 0.661 7.036 1.00 95.69 103 ARG A O 1
ATOM 842 N N . LEU A 1 104 ? -2.113 -0.804 8.653 1.00 95.50 104 LEU A N 1
ATOM 843 C CA . LEU A 1 104 ? -1.386 -1.942 8.084 1.00 95.50 104 LEU A CA 1
ATOM 844 C C . LEU A 1 104 ? -1.889 -2.295 6.678 1.00 95.50 104 LEU A C 1
ATOM 846 O O . LEU A 1 104 ? -1.089 -2.513 5.769 1.00 95.50 104 LEU A O 1
ATOM 850 N N . MET A 1 105 ? -3.208 -2.323 6.485 1.00 94.00 105 MET A N 1
ATOM 851 C CA . MET A 1 105 ? -3.807 -2.615 5.183 1.00 94.00 105 MET A CA 1
ATOM 852 C C . MET A 1 105 ? -3.450 -1.555 4.139 1.00 94.00 105 MET A C 1
ATOM 854 O O . MET A 1 105 ? -3.144 -1.901 2.998 1.00 94.00 105 MET A O 1
ATOM 858 N N . ARG A 1 106 ? -3.423 -0.272 4.526 1.00 93.62 106 ARG A N 1
ATOM 859 C CA . ARG A 1 106 ? -2.941 0.804 3.649 1.00 93.62 106 ARG A CA 1
ATOM 860 C C . ARG A 1 106 ? -1.461 0.656 3.315 1.00 93.62 106 ARG A C 1
ATOM 862 O O . ARG A 1 106 ? -1.113 0.743 2.144 1.00 93.62 106 ARG A O 1
ATOM 869 N N . GLU A 1 107 ? -0.614 0.393 4.307 1.00 91.62 107 GLU A N 1
ATOM 870 C CA . GLU A 1 107 ? 0.835 0.263 4.117 1.00 91.62 107 GLU A CA 1
ATOM 871 C C . GLU A 1 107 ? 1.196 -0.909 3.195 1.00 91.62 107 GLU A C 1
ATOM 873 O O . GLU A 1 107 ? 2.056 -0.772 2.328 1.00 91.62 107 GLU A O 1
ATOM 878 N N . LEU A 1 108 ? 0.528 -2.057 3.344 1.00 91.62 108 LEU A N 1
ATOM 879 C CA . LEU A 1 108 ? 0.722 -3.197 2.444 1.00 91.62 108 LEU A CA 1
ATOM 880 C C . LEU A 1 108 ? 0.366 -2.842 1.000 1.00 91.62 108 LEU A C 1
ATOM 882 O O . LEU A 1 108 ? 1.104 -3.192 0.080 1.00 91.62 108 LEU A O 1
ATOM 886 N N . ASN A 1 109 ? -0.741 -2.126 0.808 1.00 88.69 109 ASN A N 1
ATOM 887 C CA . ASN A 1 109 ? -1.194 -1.735 -0.517 1.00 88.69 109 ASN A CA 1
ATOM 888 C C . ASN A 1 109 ? -0.257 -0.693 -1.151 1.00 88.69 109 ASN A C 1
ATOM 890 O O . ASN A 1 109 ? 0.090 -0.801 -2.322 1.00 88.69 109 ASN A O 1
ATOM 894 N N . GLU A 1 110 ? 0.206 0.283 -0.367 1.00 89.50 110 GLU A N 1
ATOM 895 C CA . GLU A 1 110 ? 1.161 1.301 -0.813 1.00 89.50 110 GLU A CA 1
ATOM 896 C C . GLU A 1 110 ? 2.520 0.692 -1.179 1.00 89.50 110 GLU A C 1
ATOM 898 O O . GLU A 1 110 ? 3.047 0.985 -2.251 1.00 89.50 110 GLU A O 1
ATOM 903 N N . LYS A 1 111 ? 3.057 -0.220 -0.356 1.00 85.75 111 LYS A N 1
ATOM 904 C CA . LYS A 1 111 ? 4.315 -0.921 -0.662 1.00 85.75 111 LYS A CA 1
ATOM 905 C C . LYS A 1 111 ? 4.229 -1.742 -1.939 1.00 85.75 111 LYS A C 1
ATOM 907 O O . LYS A 1 111 ? 5.188 -1.756 -2.703 1.00 85.75 111 LYS A O 1
ATOM 912 N N . HIS A 1 112 ? 3.100 -2.406 -2.177 1.00 84.44 112 HIS A N 1
ATOM 913 C CA . HIS A 1 112 ? 2.907 -3.179 -3.398 1.00 84.44 112 HIS A CA 1
ATOM 914 C C . HIS A 1 112 ? 2.936 -2.278 -4.639 1.00 84.44 112 HIS A C 1
ATOM 916 O O . HIS A 1 112 ? 3.667 -2.561 -5.584 1.00 84.44 112 HIS A O 1
ATOM 922 N N . ILE A 1 113 ? 2.229 -1.144 -4.591 1.00 83.75 113 ILE A N 1
ATOM 923 C CA . ILE A 1 113 ? 2.228 -0.149 -5.672 1.00 83.75 113 ILE A CA 1
ATOM 924 C C . ILE A 1 113 ? 3.633 0.434 -5.884 1.00 83.75 113 ILE A C 1
ATOM 926 O O . ILE A 1 113 ? 4.074 0.599 -7.021 1.00 83.75 113 ILE A O 1
ATOM 930 N N . GLU A 1 114 ? 4.360 0.743 -4.807 1.00 83.94 114 GLU A N 1
ATOM 931 C CA . GLU A 1 114 ? 5.716 1.288 -4.896 1.00 83.94 114 GLU A CA 1
ATOM 932 C C . GLU A 1 114 ? 6.707 0.276 -5.495 1.00 83.94 114 GLU A C 1
ATOM 934 O O . GLU A 1 114 ? 7.562 0.637 -6.307 1.00 83.94 114 GLU A O 1
ATOM 939 N N . GLU A 1 115 ? 6.603 -0.997 -5.115 1.00 80.19 115 GLU A N 1
ATOM 940 C CA . GLU A 1 115 ? 7.441 -2.071 -5.648 1.00 80.19 115 GLU A CA 1
ATOM 941 C C . GLU A 1 115 ? 7.150 -2.328 -7.131 1.00 80.19 115 GLU A C 1
ATOM 943 O O . GLU A 1 115 ? 8.084 -2.392 -7.932 1.00 80.19 115 GLU A O 1
ATOM 948 N N . GLU A 1 116 ? 5.876 -2.365 -7.531 1.00 82.69 116 GLU A N 1
ATOM 949 C CA . GLU A 1 116 ? 5.490 -2.453 -8.942 1.00 82.69 116 GLU A CA 1
ATOM 950 C C . GLU A 1 116 ? 6.001 -1.256 -9.751 1.00 82.69 116 GLU A C 1
ATOM 952 O O . GLU A 1 116 ? 6.563 -1.438 -10.834 1.00 82.69 116 GLU A O 1
ATOM 957 N N . ALA A 1 117 ? 5.895 -0.036 -9.215 1.00 84.38 117 ALA A N 1
ATOM 958 C CA . ALA A 1 117 ? 6.418 1.161 -9.866 1.00 84.38 117 ALA A CA 1
ATOM 959 C C . ALA A 1 117 ? 7.947 1.109 -10.036 1.00 84.38 117 ALA A C 1
ATOM 961 O O . ALA A 1 117 ? 8.465 1.495 -11.085 1.00 84.38 117 ALA A O 1
ATOM 962 N N . LYS A 1 118 ? 8.681 0.591 -9.041 1.00 85.12 118 LYS A N 1
ATOM 963 C CA . LYS A 1 118 ? 10.140 0.393 -9.124 1.00 85.12 118 LYS A CA 1
ATOM 964 C C . LYS A 1 118 ? 10.514 -0.636 -10.185 1.00 85.12 118 LYS A C 1
ATOM 966 O O . LYS A 1 118 ? 11.427 -0.387 -10.973 1.00 85.12 118 LYS A O 1
ATOM 971 N N . VAL A 1 119 ? 9.813 -1.769 -10.229 1.00 85.06 119 VAL A N 1
ATOM 972 C CA . VAL A 1 119 ? 10.031 -2.801 -11.252 1.00 85.06 119 VAL A CA 1
ATOM 973 C C . VAL A 1 119 ? 9.731 -2.242 -12.641 1.00 85.06 119 VAL A C 1
ATOM 975 O O . VAL A 1 119 ? 10.546 -2.399 -13.549 1.00 85.06 119 VAL A O 1
ATOM 978 N N . PHE A 1 120 ? 8.617 -1.527 -12.802 1.00 84.69 120 PHE A N 1
ATOM 979 C CA . PHE A 1 120 ? 8.249 -0.897 -14.066 1.00 84.69 120 PHE A CA 1
ATOM 980 C C . PHE A 1 120 ? 9.301 0.120 -14.527 1.00 84.69 120 PHE A C 1
ATOM 982 O O . PHE A 1 120 ? 9.741 0.071 -15.674 1.00 84.69 120 PHE A O 1
ATOM 989 N N . ALA A 1 121 ? 9.772 0.991 -13.630 1.00 86.31 121 ALA A N 1
ATOM 990 C CA . ALA A 1 121 ? 10.816 1.963 -13.943 1.00 86.31 121 ALA A CA 1
ATOM 991 C C . ALA A 1 121 ? 12.136 1.293 -14.365 1.00 86.31 121 ALA A C 1
ATOM 993 O O . ALA A 1 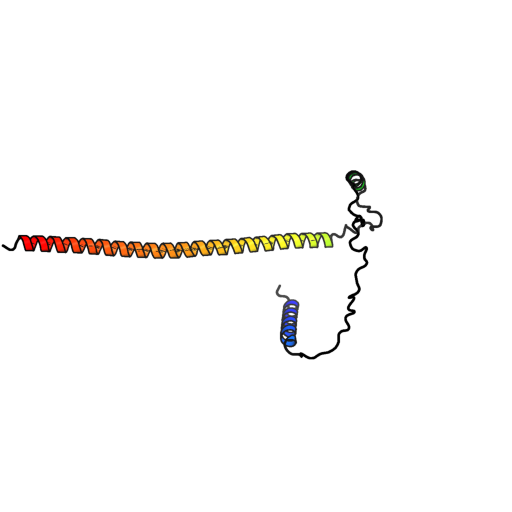121 ? 12.775 1.739 -15.316 1.00 86.31 121 ALA A O 1
ATOM 994 N N . ALA A 1 122 ? 12.532 0.200 -13.705 1.00 86.62 122 ALA A N 1
ATOM 995 C CA . ALA A 1 122 ? 13.732 -0.552 -14.069 1.00 86.62 122 ALA A CA 1
ATOM 996 C C . ALA A 1 122 ? 13.602 -1.236 -15.443 1.00 86.62 122 ALA A C 1
ATOM 998 O O . ALA A 1 122 ? 14.542 -1.215 -16.239 1.00 86.62 122 ALA A O 1
ATOM 999 N N . VAL A 1 123 ? 12.434 -1.815 -15.742 1.00 89.56 123 VAL A N 1
ATOM 1000 C CA . VAL A 1 123 ? 12.142 -2.409 -17.056 1.00 89.56 123 VAL A CA 1
ATOM 1001 C C . VAL A 1 123 ? 12.159 -1.341 -18.149 1.00 89.56 123 VAL A C 1
ATOM 1003 O O . VAL A 1 123 ? 12.765 -1.567 -19.196 1.00 89.56 123 VAL A O 1
ATOM 1006 N N . GLN A 1 124 ? 11.559 -0.176 -17.895 1.00 88.88 124 GLN A N 1
ATOM 1007 C CA . GLN A 1 124 ? 11.548 0.942 -18.835 1.00 88.88 124 GLN A CA 1
ATOM 1008 C C . GLN A 1 124 ? 12.963 1.453 -19.127 1.00 88.88 124 GLN A C 1
ATOM 1010 O O . GLN A 1 124 ? 13.332 1.573 -20.290 1.00 88.88 124 GLN A O 1
ATOM 1015 N N . ALA A 1 125 ? 13.785 1.667 -18.095 1.00 90.38 125 ALA A N 1
ATOM 1016 C CA . ALA A 1 125 ? 15.161 2.131 -18.273 1.00 90.38 125 ALA A CA 1
ATOM 1017 C C . ALA A 1 125 ? 15.999 1.158 -19.124 1.00 90.38 125 ALA A C 1
ATOM 1019 O O . ALA A 1 125 ? 16.759 1.580 -19.994 1.00 90.38 125 ALA A O 1
ATOM 1020 N N . ASN A 1 126 ? 15.820 -0.152 -18.923 1.00 92.06 126 ASN A N 1
ATOM 1021 C CA . ASN A 1 126 ? 16.465 -1.166 -19.755 1.00 92.06 126 ASN A CA 1
ATOM 1022 C C . ASN A 1 126 ? 15.929 -1.150 -21.198 1.00 92.06 126 ASN A C 1
ATOM 1024 O O . ASN A 1 126 ? 16.707 -1.277 -22.139 1.00 92.06 126 ASN A O 1
ATOM 1028 N N . ALA A 1 127 ? 14.620 -0.985 -21.401 1.00 92.56 127 ALA A N 1
ATOM 1029 C CA . ALA A 1 127 ? 14.041 -0.885 -22.742 1.00 92.56 127 ALA A CA 1
ATOM 1030 C C . ALA A 1 127 ? 14.580 0.334 -23.508 1.00 92.56 127 ALA A C 1
ATOM 1032 O O . ALA A 1 127 ? 14.937 0.205 -24.681 1.00 92.56 127 ALA A O 1
ATOM 1033 N N . ASP A 1 128 ? 14.704 1.479 -22.836 1.00 94.50 128 ASP A N 1
ATOM 1034 C CA . ASP A 1 128 ? 15.254 2.708 -23.408 1.00 94.50 128 ASP A CA 1
ATOM 1035 C C . ASP A 1 128 ? 16.729 2.530 -23.800 1.00 94.50 128 ASP A C 1
ATOM 1037 O O . ASP A 1 128 ? 17.120 2.870 -24.918 1.00 94.50 128 ASP A O 1
ATOM 1041 N N . GLU A 1 129 ? 17.537 1.907 -22.936 1.00 94.31 129 GLU A N 1
ATOM 1042 C CA . GLU A 1 129 ? 18.942 1.609 -23.237 1.00 94.31 129 GLU A CA 1
ATOM 1043 C C . GLU A 1 129 ? 19.079 0.656 -24.435 1.00 94.31 129 GLU A C 1
ATOM 1045 O O . GLU A 1 129 ? 19.914 0.855 -25.322 1.00 94.31 129 GLU A O 1
ATOM 1050 N N . GLN A 1 130 ? 18.245 -0.385 -24.506 1.00 96.38 130 GLN A N 1
ATOM 1051 C CA . GLN A 1 130 ? 18.240 -1.288 -25.657 1.00 96.38 130 GLN A CA 1
ATOM 1052 C C . GLN A 1 130 ? 17.835 -0.547 -26.931 1.00 96.38 130 GLN A C 1
ATOM 1054 O O . GLN A 1 130 ? 18.477 -0.719 -27.968 1.00 96.38 130 GLN A O 1
ATOM 1059 N N . MET A 1 131 ? 16.808 0.301 -26.867 1.00 96.38 131 MET A N 1
ATOM 1060 C CA . MET A 1 131 ? 16.363 1.110 -27.999 1.00 96.38 131 MET A CA 1
ATOM 1061 C C . MET A 1 131 ? 17.483 2.021 -28.518 1.00 96.38 131 MET A C 1
ATOM 1063 O O . MET A 1 131 ? 17.710 2.068 -29.728 1.00 96.38 131 MET A O 1
ATOM 1067 N N . GLU A 1 132 ? 18.241 2.670 -27.632 1.00 96.75 132 GLU A N 1
ATOM 1068 C CA . GLU A 1 132 ? 19.399 3.486 -28.011 1.00 96.75 132 GLU A CA 1
ATOM 1069 C C . GLU A 1 132 ? 20.469 2.657 -28.740 1.00 96.75 132 GLU A C 1
ATOM 1071 O O . GLU A 1 132 ? 20.955 3.052 -29.806 1.00 96.75 132 GLU A O 1
ATOM 1076 N N . ARG A 1 133 ? 20.786 1.460 -28.230 1.00 96.75 133 ARG A N 1
ATOM 1077 C CA . ARG A 1 133 ? 21.738 0.539 -28.876 1.00 96.75 133 ARG A CA 1
ATOM 1078 C C . ARG A 1 133 ? 21.283 0.138 -30.280 1.00 96.75 133 ARG A C 1
ATOM 1080 O O . ARG A 1 133 ? 22.099 0.122 -31.204 1.00 96.75 133 ARG A O 1
ATOM 1087 N N . TRP A 1 134 ? 19.995 -0.151 -30.464 1.00 97.00 134 TRP A N 1
ATOM 1088 C CA . TRP A 1 134 ? 19.425 -0.469 -31.777 1.00 97.00 134 TRP A CA 1
ATOM 1089 C C . TRP A 1 134 ? 19.489 0.716 -32.740 1.00 97.00 134 TRP A C 1
ATOM 1091 O O . TRP A 1 134 ? 19.854 0.540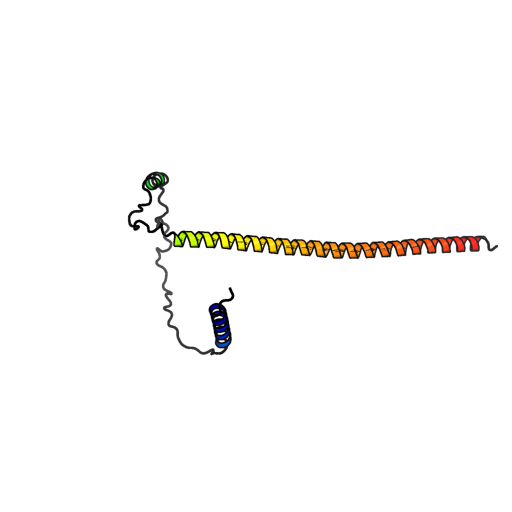 -33.904 1.00 97.00 134 TRP A O 1
ATOM 1101 N N . MET A 1 135 ? 19.180 1.925 -32.267 1.00 97.31 135 MET A N 1
ATOM 1102 C CA . MET A 1 135 ? 19.283 3.142 -33.075 1.00 97.31 135 MET A CA 1
ATOM 1103 C C . MET A 1 135 ? 20.719 3.394 -33.535 1.00 97.31 135 MET A C 1
ATOM 1105 O O . MET A 1 135 ? 20.946 3.686 -34.712 1.00 97.31 135 MET A O 1
ATOM 1109 N N . LEU A 1 136 ? 21.689 3.233 -32.633 1.00 97.12 136 LEU A N 1
ATOM 1110 C CA . LEU A 1 136 ? 23.104 3.376 -32.959 1.00 97.12 136 LEU A CA 1
ATOM 1111 C C . LEU A 1 136 ? 23.542 2.343 -34.002 1.00 97.12 136 LEU A C 1
ATOM 1113 O O . LEU A 1 136 ? 24.180 2.701 -34.994 1.00 97.12 136 LEU A O 1
ATOM 1117 N N . LEU A 1 137 ? 23.163 1.075 -33.815 1.00 96.62 137 LEU A N 1
ATOM 1118 C CA . LEU A 1 137 ? 23.482 0.008 -34.761 1.00 96.62 137 LEU A CA 1
ATOM 1119 C C . LEU A 1 137 ? 22.900 0.302 -36.150 1.00 96.62 137 LEU A C 1
ATOM 1121 O O . LEU A 1 137 ? 23.618 0.213 -37.145 1.00 96.62 137 LEU A O 1
ATOM 1125 N N . ASN A 1 138 ? 21.636 0.727 -36.217 1.00 96.44 138 ASN A N 1
ATOM 1126 C CA . ASN A 1 138 ? 20.981 1.091 -37.472 1.00 96.44 138 ASN A CA 1
ATOM 1127 C C . ASN A 1 138 ? 21.690 2.259 -38.178 1.00 96.44 138 ASN A C 1
ATOM 1129 O O . ASN A 1 138 ? 21.853 2.244 -39.398 1.00 96.44 138 ASN A O 1
ATOM 1133 N N . ALA A 1 139 ? 22.141 3.264 -37.423 1.00 96.81 139 ALA A N 1
ATOM 1134 C CA . ALA A 1 139 ? 22.892 4.387 -37.975 1.00 96.81 139 ALA A CA 1
ATOM 1135 C C . ALA A 1 139 ? 24.246 3.943 -38.556 1.00 96.81 139 ALA A C 1
ATOM 1137 O O . ALA A 1 139 ? 24.623 4.369 -39.650 1.00 96.81 139 ALA A O 1
ATOM 1138 N N . MET A 1 140 ? 24.962 3.057 -37.857 1.00 95.81 140 MET A N 1
ATOM 1139 C CA . MET A 1 140 ? 26.224 2.496 -38.346 1.00 95.81 140 MET A CA 1
ATOM 1140 C C . MET A 1 140 ? 26.029 1.631 -39.594 1.00 95.81 140 MET A C 1
ATOM 1142 O O . MET A 1 140 ? 26.842 1.698 -40.516 1.00 95.81 140 MET A O 1
ATOM 1146 N N . GLU A 1 141 ? 24.959 0.839 -39.640 1.00 92.81 141 GLU A N 1
ATOM 1147 C CA . GLU A 1 141 ? 24.625 0.003 -40.792 1.00 92.81 141 GLU A CA 1
ATOM 1148 C C . GLU A 1 141 ? 24.315 0.851 -42.027 1.00 92.81 141 GLU A C 1
ATOM 1150 O O . GLU A 1 141 ? 24.919 0.627 -43.074 1.00 92.81 141 GLU A O 1
ATOM 1155 N N . LYS A 1 142 ? 23.499 1.902 -41.879 1.00 94.94 142 LYS A N 1
ATOM 1156 C CA . LYS A 1 142 ? 23.244 2.879 -42.949 1.00 94.94 142 LYS A CA 1
ATOM 1157 C C . LYS A 1 142 ? 24.530 3.518 -43.460 1.00 94.94 142 LYS A C 1
ATOM 1159 O O . LYS A 1 142 ? 24.746 3.574 -44.664 1.00 94.94 142 LYS A O 1
ATOM 1164 N N . LEU A 1 143 ? 25.416 3.956 -42.562 1.00 94.25 143 LEU A N 1
ATOM 1165 C CA . LEU A 1 143 ? 26.702 4.539 -42.953 1.00 94.25 143 LEU A CA 1
ATOM 1166 C C . LEU A 1 143 ? 27.572 3.537 -43.729 1.00 94.25 143 LEU A C 1
ATOM 1168 O O . LEU A 1 143 ? 28.229 3.905 -44.704 1.00 94.25 143 LEU A O 1
ATOM 1172 N N . LYS A 1 144 ? 27.601 2.275 -43.289 1.00 94.31 144 LYS A N 1
ATOM 1173 C CA . LYS A 1 144 ? 28.336 1.203 -43.967 1.00 94.31 144 LYS A CA 1
ATOM 1174 C C . LYS A 1 144 ? 27.755 0.938 -45.356 1.00 94.31 144 LYS A C 1
ATOM 1176 O O . LYS A 1 144 ? 28.523 0.826 -46.308 1.00 94.31 144 LYS A O 1
ATOM 1181 N N . GLU A 1 145 ? 26.435 0.847 -45.468 1.00 91.81 145 GLU A N 1
ATOM 1182 C CA . GLU A 1 145 ? 25.738 0.634 -46.734 1.00 91.81 145 GLU A CA 1
ATOM 1183 C C . GLU A 1 145 ? 25.978 1.793 -47.705 1.00 91.81 145 GLU A C 1
ATOM 1185 O O . GLU A 1 145 ? 26.391 1.540 -48.831 1.00 91.81 145 GLU A O 1
ATOM 1190 N N . SER A 1 146 ? 25.857 3.051 -47.264 1.00 90.69 146 SER A N 1
ATOM 1191 C CA . SER A 1 146 ? 26.148 4.216 -48.113 1.00 90.69 146 SER A CA 1
ATOM 1192 C C . SER A 1 146 ? 27.584 4.198 -48.645 1.00 90.69 146 SER A C 1
ATOM 1194 O O . SER A 1 146 ? 27.797 4.403 -49.836 1.00 90.69 146 SER A O 1
ATOM 1196 N N . LYS A 1 147 ? 28.571 3.871 -47.798 1.00 89.19 147 LYS A N 1
ATOM 1197 C CA . LYS A 1 147 ? 29.975 3.753 -48.232 1.00 89.19 147 LYS A CA 1
ATOM 1198 C C . LYS A 1 147 ? 30.187 2.620 -49.234 1.00 89.19 147 LYS A C 1
ATOM 1200 O O . LYS A 1 147 ? 30.947 2.779 -50.183 1.00 89.19 147 LYS A O 1
ATOM 1205 N N . LEU A 1 148 ? 29.546 1.469 -49.026 1.00 88.12 148 LEU A N 1
ATOM 1206 C CA . LEU A 1 148 ? 29.609 0.358 -49.980 1.00 88.12 148 LEU A CA 1
ATOM 1207 C C . LEU A 1 148 ? 28.971 0.742 -51.313 1.00 88.12 148 LEU A C 1
ATOM 1209 O O . LEU A 1 148 ? 29.519 0.420 -52.362 1.00 88.12 148 LEU A O 1
ATOM 1213 N N . GLN A 1 149 ? 27.853 1.461 -51.271 1.00 84.88 149 GLN A N 1
ATOM 1214 C CA . GLN A 1 149 ? 27.168 1.941 -52.460 1.00 84.88 149 GLN A CA 1
ATOM 1215 C C . GLN A 1 149 ? 28.049 2.914 -53.251 1.00 84.88 149 GLN A C 1
ATOM 1217 O O . GLN A 1 149 ? 28.215 2.731 -54.452 1.00 84.88 149 GLN A O 1
ATOM 1222 N N . GLU A 1 150 ? 28.682 3.884 -52.584 1.00 81.44 150 GLU A N 1
ATOM 1223 C CA . GLU A 1 150 ? 29.661 4.790 -53.201 1.00 81.44 150 GLU A CA 1
ATOM 1224 C C . GLU A 1 150 ? 30.814 4.024 -53.863 1.00 81.44 150 GLU A C 1
ATOM 1226 O O . GLU A 1 150 ? 31.147 4.294 -55.013 1.00 81.44 150 GLU A O 1
ATOM 1231 N N . VAL A 1 151 ? 31.393 3.027 -53.186 1.00 79.50 151 VAL A N 1
ATOM 1232 C CA . VAL A 1 151 ? 32.475 2.203 -53.753 1.00 79.50 151 VAL A CA 1
ATOM 1233 C C . VAL A 1 151 ? 31.994 1.392 -54.960 1.00 79.50 151 VAL A C 1
ATOM 1235 O O . VAL A 1 151 ? 32.700 1.331 -55.963 1.00 79.50 151 VAL A O 1
ATOM 1238 N N . CYS A 1 152 ? 30.792 0.813 -54.911 1.00 72.81 152 CYS A N 1
ATOM 1239 C CA . CYS A 1 152 ? 30.194 0.107 -56.046 1.00 72.81 152 CYS A CA 1
ATOM 1240 C C . CYS A 1 152 ? 29.903 1.031 -57.237 1.00 72.81 152 CYS A C 1
ATOM 1242 O O . CYS A 1 152 ? 30.041 0.592 -58.372 1.00 72.81 152 CYS A O 1
ATOM 1244 N N . PHE A 1 153 ? 29.540 2.296 -57.003 1.00 71.06 153 PHE A N 1
ATOM 1245 C CA . PHE A 1 153 ? 29.368 3.289 -58.069 1.00 71.06 153 PHE A CA 1
ATOM 1246 C C . PHE A 1 153 ? 30.699 3.818 -58.635 1.00 71.06 153 PHE A C 1
ATOM 1248 O O . PHE A 1 153 ? 30.707 4.390 -59.723 1.00 71.06 153 PHE A O 1
ATOM 1255 N N . LEU A 1 154 ? 31.815 3.634 -57.922 1.00 69.12 154 LEU A N 1
ATOM 1256 C CA . LEU A 1 154 ? 33.160 4.060 -58.331 1.00 69.12 154 LEU A CA 1
ATOM 1257 C C . LEU A 1 154 ? 33.990 2.950 -59.005 1.00 69.12 154 LEU A C 1
ATOM 1259 O O . LEU A 1 154 ? 35.099 3.222 -59.468 1.00 69.12 154 LEU A O 1
ATOM 1263 N N . LEU A 1 155 ? 33.478 1.718 -59.072 1.00 52.94 155 LEU A N 1
ATOM 1264 C CA . LEU A 1 155 ? 34.059 0.626 -59.855 1.00 52.94 155 LEU A CA 1
ATOM 1265 C C . LEU A 1 155 ? 33.463 0.646 -61.283 1.00 52.94 155 LEU A C 1
ATOM 1267 O O . LEU A 1 155 ? 32.250 0.484 -61.405 1.00 52.94 155 LEU A O 1
ATOM 1271 N N . PRO A 1 156 ? 34.273 0.885 -62.337 1.00 55.72 156 PRO A N 1
ATOM 1272 C CA . PRO A 1 156 ? 33.815 0.914 -63.731 1.00 55.72 156 PRO A CA 1
ATOM 1273 C C . PRO A 1 156 ? 33.445 -0.465 -64.292 1.00 55.72 156 PRO A C 1
ATOM 1275 O O . PRO A 1 156 ? 34.006 -1.482 -63.818 1.00 55.72 156 PRO A O 1
#

Radius of gyration: 40.55 Å; chains: 1; bounding box: 84×57×107 Å